Protein AF-D0NQ75-F1 (afdb_monomer_lite)

Foldseek 3Di:
DVVVVVVVVVVPPDDPQLDADPQLPDGATNVQLCCLQDQAARDPRNLSLLVSLLCVQPPPDDDDDDPDDPPQDDDPDDHCPSVSVSLVSNVVRDPPRQDDPDPVSSNVSSVVSSVSSVPDDGD

pLDDT: mean 80.21, std 14.54, range [39.09, 94.44]

InterPro domains:
  IPR038765 Papain-like cysteine peptidase superfamily [SSF54001] (8-120)

Structure (mmCIF, N/CA/C/O backbone):
data_AF-D0NQ75-F1
#
_entry.id   AF-D0NQ75-F1
#
loop_
_atom_site.group_PDB
_atom_site.id
_atom_site.type_symbol
_atom_site.label_atom_id
_atom_site.label_alt_id
_atom_site.label_comp_id
_atom_site.label_asym_id
_atom_site.label_entity_id
_atom_site.label_seq_id
_atom_site.pdbx_PDB_ins_code
_atom_site.Cartn_x
_atom_site.Cartn_y
_atom_site.Cartn_z
_atom_site.occupancy
_atom_site.B_iso_or_equiv
_atom_site.auth_seq_id
_atom_site.auth_comp_id
_atom_site.auth_asym_id
_atom_site.auth_atom_id
_atom_site.pdbx_PDB_model_num
ATOM 1 N N . MET A 1 1 ? 14.437 -6.180 12.692 1.00 43.88 1 MET A N 1
ATOM 2 C CA . MET A 1 1 ? 15.043 -7.533 12.761 1.00 43.88 1 MET A CA 1
ATOM 3 C C . MET A 1 1 ? 14.277 -8.483 13.688 1.00 43.88 1 MET A C 1
ATOM 5 O O . MET A 1 1 ? 13.839 -9.513 13.203 1.00 43.88 1 MET A O 1
ATOM 9 N N . LYS A 1 2 ? 14.002 -8.139 14.960 1.00 39.09 2 LYS A N 1
ATOM 10 C CA . LYS A 1 2 ? 13.207 -8.989 15.887 1.00 39.09 2 LYS A CA 1
ATOM 11 C C . LYS A 1 2 ? 11.773 -9.298 15.415 1.00 39.09 2 LYS A C 1
ATOM 13 O O . LYS A 1 2 ? 11.305 -10.415 15.573 1.00 39.09 2 LYS A O 1
ATOM 18 N N . LEU A 1 3 ? 11.102 -8.337 14.770 1.00 48.38 3 LEU A N 1
ATOM 19 C CA . LEU A 1 3 ? 9.762 -8.543 14.194 1.00 48.38 3 LEU A CA 1
ATOM 20 C C . LEU A 1 3 ? 9.762 -9.579 13.053 1.00 48.38 3 LEU A C 1
ATOM 22 O O . LEU A 1 3 ? 8.808 -10.327 12.905 1.00 48.38 3 LEU A O 1
ATOM 26 N N . LEU A 1 4 ? 10.850 -9.621 12.275 1.00 46.41 4 LEU A N 1
ATOM 27 C CA . LEU A 1 4 ? 11.028 -10.524 11.135 1.00 46.41 4 LEU A CA 1
ATOM 28 C C . LEU A 1 4 ? 11.235 -11.965 11.613 1.00 46.41 4 LEU A C 1
ATOM 30 O O . LEU A 1 4 ? 10.582 -12.872 11.112 1.00 46.41 4 LEU A O 1
ATOM 34 N N . TRP A 1 5 ? 12.065 -12.140 12.646 1.00 46.59 5 TRP A N 1
ATOM 35 C CA . TRP A 1 5 ? 12.259 -13.421 13.324 1.00 46.59 5 TRP A CA 1
ATOM 36 C C . TRP A 1 5 ? 10.986 -13.914 14.008 1.00 46.59 5 TRP A C 1
ATOM 38 O O . TRP A 1 5 ? 10.651 -15.083 13.878 1.00 46.59 5 TRP A O 1
ATOM 48 N N . ASN A 1 6 ? 10.236 -13.029 14.669 1.00 53.12 6 ASN A N 1
ATOM 49 C CA . ASN A 1 6 ? 8.974 -13.407 15.306 1.00 53.12 6 ASN A CA 1
ATOM 50 C C . ASN A 1 6 ? 7.882 -13.742 14.281 1.00 53.12 6 ASN A C 1
ATOM 52 O O . ASN A 1 6 ? 7.100 -14.652 14.526 1.00 53.12 6 ASN A O 1
ATOM 56 N N . MET A 1 7 ? 7.847 -13.069 13.123 1.00 50.38 7 MET A N 1
ATOM 57 C CA . MET A 1 7 ? 6.973 -13.479 12.019 1.00 50.38 7 MET A CA 1
ATOM 58 C C . MET A 1 7 ? 7.415 -14.829 11.448 1.00 50.38 7 MET A C 1
ATOM 60 O O . MET A 1 7 ? 6.576 -15.703 11.316 1.00 50.38 7 MET A O 1
ATOM 64 N N . GLN A 1 8 ? 8.710 -15.056 11.198 1.00 50.88 8 GLN A N 1
ATOM 65 C CA . GLN A 1 8 ? 9.219 -16.356 10.732 1.00 50.88 8 GLN A CA 1
ATOM 66 C C . GLN A 1 8 ? 9.024 -17.495 11.747 1.00 50.88 8 GLN A C 1
ATOM 68 O O . GLN A 1 8 ? 8.853 -18.640 11.340 1.00 50.88 8 GLN A O 1
ATOM 73 N N . ALA A 1 9 ? 9.043 -17.202 13.048 1.00 49.47 9 ALA A N 1
ATOM 74 C CA . ALA A 1 9 ? 8.765 -18.166 14.109 1.00 49.47 9 ALA A CA 1
ATOM 75 C C . ALA A 1 9 ? 7.261 -18.465 14.217 1.00 49.47 9 ALA A C 1
ATOM 77 O O . ALA A 1 9 ? 6.886 -19.632 14.243 1.00 49.47 9 ALA A O 1
ATOM 78 N N . ALA A 1 10 ? 6.396 -17.443 14.157 1.00 48.47 10 ALA A N 1
ATOM 79 C CA . ALA A 1 10 ? 4.944 -17.626 14.046 1.00 48.47 10 ALA A CA 1
ATOM 80 C C . ALA A 1 10 ? 4.542 -18.368 12.753 1.00 48.47 10 ALA A C 1
ATOM 82 O O . ALA A 1 10 ? 3.544 -19.082 12.732 1.00 48.47 10 ALA A O 1
ATOM 83 N N . CYS A 1 11 ? 5.345 -18.257 11.688 1.00 47.00 11 CYS A N 1
ATOM 84 C CA . CYS A 1 11 ? 5.181 -19.008 10.443 1.00 47.00 11 CYS A CA 1
ATOM 85 C C . CYS A 1 11 ? 5.506 -20.513 10.547 1.00 47.00 11 CYS A C 1
ATOM 87 O O . CYS A 1 11 ? 5.240 -21.220 9.580 1.00 47.00 11 CYS A O 1
ATOM 89 N N . ARG A 1 12 ? 6.095 -21.027 11.642 1.00 48.91 12 ARG A N 1
ATOM 90 C CA . ARG A 1 12 ? 6.404 -22.471 11.760 1.00 48.91 12 ARG A CA 1
ATOM 91 C C . ARG A 1 12 ? 5.251 -23.323 12.292 1.00 48.91 12 ARG A C 1
ATOM 93 O O . ARG A 1 12 ? 5.297 -24.531 12.098 1.00 48.91 12 ARG A O 1
ATOM 100 N N . GLU A 1 13 ? 4.238 -22.729 12.919 1.00 51.25 13 GLU A N 1
ATOM 101 C CA . GLU A 1 13 ? 3.176 -23.492 13.601 1.00 51.25 13 GLU A CA 1
ATOM 102 C C . GLU 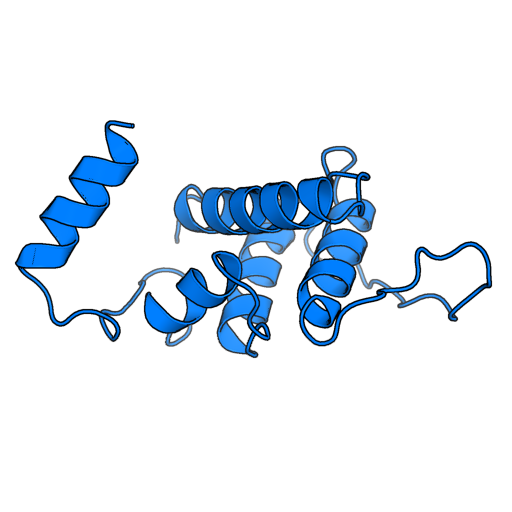A 1 13 ? 1.792 -23.419 12.934 1.00 51.25 13 GLU A C 1
ATOM 104 O O . GLU A 1 13 ? 0.908 -24.190 13.290 1.00 51.25 13 GLU A O 1
ATOM 109 N N . ALA A 1 14 ? 1.589 -22.560 11.929 1.00 52.34 14 ALA A N 1
ATOM 110 C CA . ALA A 1 14 ? 0.311 -22.442 11.220 1.00 52.34 14 ALA A CA 1
ATOM 111 C C . ALA A 1 14 ? 0.486 -22.593 9.703 1.00 52.34 14 ALA A C 1
ATOM 113 O O . ALA A 1 14 ? 1.482 -22.139 9.147 1.00 52.34 14 ALA A O 1
ATOM 114 N N . SER A 1 15 ? -0.507 -23.210 9.053 1.00 60.34 15 SER A N 1
ATOM 115 C CA . SER A 1 15 ? -0.701 -23.445 7.609 1.00 60.34 15 SER A CA 1
ATOM 116 C C . SER A 1 15 ? -0.439 -22.220 6.713 1.00 60.34 15 SER A C 1
ATOM 118 O O . SER A 1 15 ? -1.327 -21.555 6.175 1.00 60.34 15 SER A O 1
ATOM 120 N N . TRP A 1 16 ? 0.837 -21.922 6.538 1.00 63.66 16 TRP A N 1
ATOM 121 C CA . TRP A 1 16 ? 1.385 -20.887 5.676 1.00 63.66 16 TRP A CA 1
ATOM 122 C C . TRP A 1 16 ? 1.245 -21.312 4.204 1.00 63.66 16 TRP A C 1
ATOM 124 O O . TRP A 1 16 ? 1.455 -22.495 3.927 1.00 63.66 16 TRP A O 1
ATOM 134 N N . PRO A 1 17 ? 0.914 -20.439 3.225 1.00 72.69 17 PRO A N 1
ATOM 135 C CA . PRO A 1 17 ? 0.658 -18.988 3.242 1.00 72.69 17 PRO A CA 1
ATOM 136 C C . PRO A 1 17 ? -0.829 -18.582 3.384 1.00 72.69 17 PRO A C 1
ATOM 138 O O . PRO A 1 17 ? -1.161 -17.400 3.281 1.00 72.69 17 PRO A O 1
ATOM 141 N N . TYR A 1 18 ? -1.725 -19.539 3.626 1.00 81.44 18 TYR A N 1
ATOM 142 C CA . TYR A 1 18 ? -3.181 -19.336 3.599 1.00 81.44 18 TYR A CA 1
ATOM 143 C C . TYR A 1 18 ? -3.793 -18.987 4.960 1.00 81.44 18 TYR A C 1
ATOM 145 O O . TYR A 1 18 ? -5.007 -18.855 5.083 1.00 81.44 18 TYR A O 1
ATOM 153 N N . ALA A 1 19 ? -2.962 -18.812 5.988 1.00 86.12 19 ALA A N 1
ATOM 154 C CA . ALA A 1 19 ? -3.418 -18.379 7.299 1.00 86.12 19 ALA A CA 1
ATOM 155 C C . ALA A 1 19 ? -4.136 -17.019 7.221 1.00 86.12 19 ALA A C 1
ATOM 157 O O . ALA A 1 19 ? -3.629 -16.058 6.627 1.00 86.12 19 ALA A O 1
ATOM 158 N N . ALA A 1 20 ? -5.311 -16.960 7.848 1.00 87.00 20 ALA A N 1
ATOM 159 C CA . ALA A 1 20 ? -6.174 -15.790 7.852 1.00 87.00 20 ALA A CA 1
ATOM 160 C C . ALA A 1 20 ? -5.595 -14.644 8.698 1.00 87.00 20 ALA A C 1
ATOM 162 O O . ALA A 1 20 ? -5.019 -14.834 9.773 1.00 87.00 20 ALA A O 1
ATOM 163 N N . VAL A 1 21 ? -5.797 -13.423 8.215 1.00 87.31 21 VAL A N 1
ATOM 164 C CA . VAL A 1 21 ? -5.439 -12.161 8.854 1.00 87.31 21 VAL A CA 1
ATOM 165 C C . VAL A 1 21 ? -6.731 -11.494 9.316 1.00 87.31 21 VAL A C 1
ATOM 167 O O . VAL A 1 21 ? -7.367 -10.730 8.596 1.00 87.31 21 VAL A O 1
ATOM 170 N N . ASN A 1 22 ? -7.115 -11.783 10.556 1.00 87.12 22 ASN A N 1
ATOM 171 C CA . ASN A 1 22 ? -8.376 -11.306 11.126 1.00 87.12 22 ASN A CA 1
ATOM 172 C C . ASN A 1 22 ? -8.366 -9.795 11.421 1.00 87.12 22 ASN A C 1
ATOM 174 O O . ASN A 1 22 ? -7.303 -9.204 11.639 1.00 87.12 22 ASN A O 1
ATOM 178 N N . GLY A 1 23 ? -9.565 -9.200 11.489 1.00 84.50 23 GLY A N 1
ATOM 179 C CA . GLY A 1 23 ? -9.795 -7.808 11.912 1.00 84.50 23 GLY A CA 1
ATOM 180 C C . GLY A 1 23 ? -9.885 -6.775 10.778 1.00 84.50 23 GLY A C 1
ATOM 181 O O . GLY A 1 23 ? -9.828 -5.571 11.033 1.00 84.50 23 GLY A O 1
ATOM 182 N N . PHE A 1 24 ? -10.024 -7.240 9.530 1.00 86.19 24 PHE A N 1
ATOM 183 C CA . PHE A 1 24 ? -10.217 -6.404 8.335 1.00 86.19 24 PHE A CA 1
ATOM 184 C C . PHE A 1 24 ? -11.663 -6.385 7.807 1.00 86.19 24 PHE A C 1
ATOM 186 O O . PHE A 1 24 ? -11.988 -5.563 6.952 1.00 86.19 24 PHE A O 1
ATOM 193 N N . GLY A 1 25 ? -12.542 -7.253 8.322 1.00 87.69 25 GLY A N 1
ATOM 194 C CA . GLY A 1 25 ? -13.939 -7.356 7.873 1.00 87.69 25 GLY A CA 1
ATOM 195 C C . GLY A 1 25 ? -14.118 -8.055 6.519 1.00 87.69 25 GLY A C 1
ATOM 196 O O . GLY A 1 25 ? -15.151 -7.884 5.877 1.00 87.69 25 GLY A O 1
ATOM 197 N N . PHE A 1 26 ? -13.106 -8.796 6.066 1.00 91.56 26 PHE A N 1
ATOM 198 C CA . PHE A 1 26 ? -13.145 -9.664 4.890 1.00 91.56 26 PHE A CA 1
ATOM 199 C C . PHE A 1 26 ? -12.074 -10.754 5.000 1.00 91.56 26 PHE A C 1
ATOM 201 O O . PHE A 1 26 ? -11.168 -10.646 5.835 1.00 91.56 26 PHE A O 1
ATOM 208 N N . ASP A 1 27 ? -12.173 -11.769 4.142 1.00 91.06 27 ASP A N 1
ATOM 209 C CA . ASP A 1 27 ? -11.209 -12.865 4.073 1.00 91.06 27 ASP A CA 1
ATOM 210 C C . ASP A 1 27 ? -9.891 -12.367 3.478 1.00 91.06 27 ASP A C 1
ATOM 212 O O . ASP A 1 27 ? -9.766 -12.127 2.277 1.00 91.06 27 ASP A O 1
ATOM 216 N N . LEU A 1 28 ? -8.907 -12.179 4.351 1.00 91.38 28 LEU A N 1
ATOM 217 C CA . LEU A 1 28 ? -7.564 -11.740 4.003 1.00 91.38 28 LEU A CA 1
ATOM 218 C C . LEU A 1 28 ? -6.572 -12.792 4.477 1.00 91.38 28 LEU A C 1
ATOM 220 O O . LEU A 1 28 ? -6.627 -13.206 5.632 1.00 91.38 28 LEU A O 1
ATOM 224 N N . THR A 1 29 ? -5.634 -13.194 3.628 1.00 91.81 29 THR A N 1
ATOM 225 C CA . THR A 1 29 ? -4.569 -14.133 3.999 1.00 91.81 29 THR A CA 1
ATOM 226 C C . THR A 1 29 ? -3.199 -13.467 3.971 1.00 91.81 29 THR A C 1
ATOM 228 O O . THR A 1 29 ? -2.995 -12.411 3.366 1.00 91.81 29 THR A O 1
ATOM 231 N N . TYR A 1 30 ? -2.210 -14.103 4.600 1.00 87.94 30 TYR A N 1
ATOM 232 C CA . TYR A 1 30 ? -0.823 -13.652 4.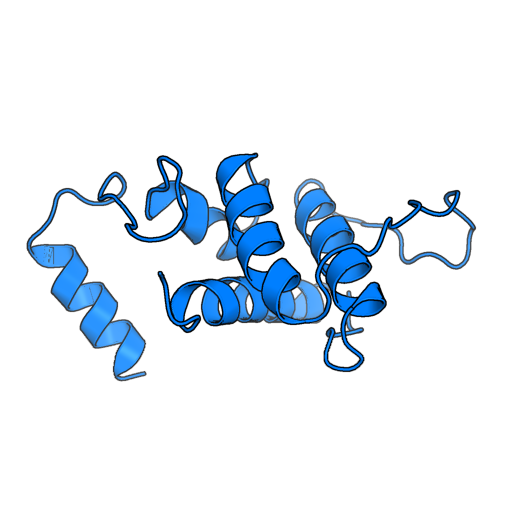466 1.00 87.94 30 TYR A CA 1
ATOM 233 C C . TYR A 1 30 ? -0.323 -13.717 3.015 1.00 87.94 30 TYR A C 1
ATOM 235 O O . TYR A 1 30 ? 0.497 -12.883 2.633 1.00 87.94 30 TYR A O 1
ATOM 243 N N . SER A 1 31 ? -0.831 -14.646 2.196 1.00 89.44 31 SER A N 1
ATOM 244 C CA . SER A 1 31 ? -0.488 -14.731 0.771 1.00 89.44 31 SER A CA 1
ATOM 245 C C . SER A 1 31 ? -0.868 -13.467 -0.010 1.00 89.44 31 SER A C 1
ATOM 247 O O . SER A 1 31 ? -0.092 -13.026 -0.858 1.00 89.44 31 SER A O 1
ATOM 249 N N . ASP A 1 32 ? -1.997 -12.840 0.337 1.00 92.38 32 ASP A N 1
ATOM 250 C CA . ASP A 1 32 ? -2.448 -11.576 -0.253 1.00 92.38 32 ASP A CA 1
ATOM 251 C C . ASP A 1 32 ? -1.514 -10.430 0.150 1.00 92.38 32 ASP A C 1
ATOM 253 O O . ASP A 1 32 ? -1.059 -9.652 -0.686 1.00 92.38 32 ASP A O 1
ATOM 257 N N . LEU A 1 33 ? -1.156 -10.357 1.437 1.00 90.81 33 LEU A N 1
ATOM 258 C CA . LEU A 1 33 ? -0.285 -9.302 1.958 1.00 90.81 33 LEU A CA 1
ATOM 259 C C . LEU A 1 33 ? 1.158 -9.415 1.465 1.00 90.81 33 LEU A C 1
ATOM 261 O O . LEU A 1 33 ? 1.818 -8.402 1.241 1.00 90.81 33 LEU A O 1
ATOM 265 N N . PHE A 1 34 ? 1.680 -10.622 1.261 1.00 87.56 34 PHE A N 1
ATOM 266 C CA . PHE A 1 34 ? 3.042 -10.773 0.753 1.00 87.56 34 PHE A CA 1
ATOM 267 C C . PHE A 1 34 ? 3.200 -10.362 -0.715 1.00 87.56 34 PHE A C 1
ATOM 269 O O . PHE A 1 34 ? 4.336 -10.186 -1.150 1.00 87.56 34 PHE A O 1
ATOM 276 N N . ARG A 1 35 ? 2.114 -10.067 -1.446 1.00 89.44 35 ARG A N 1
ATOM 277 C CA . ARG A 1 35 ? 2.189 -9.412 -2.767 1.00 89.44 35 ARG A CA 1
ATOM 278 C C . ARG A 1 35 ? 2.784 -8.004 -2.711 1.00 89.44 35 ARG A C 1
ATOM 280 O O . ARG A 1 35 ? 3.294 -7.502 -3.704 1.00 89.44 35 ARG A O 1
ATOM 287 N N . PHE A 1 36 ? 2.814 -7.378 -1.535 1.00 89.62 36 PHE A N 1
ATOM 288 C CA . PHE A 1 36 ? 3.564 -6.140 -1.340 1.00 89.62 36 PHE A CA 1
ATOM 289 C C . PHE A 1 36 ? 5.083 -6.352 -1.289 1.00 89.62 36 PHE A C 1
ATOM 291 O O . PHE A 1 36 ? 5.805 -5.371 -1.353 1.00 89.62 36 PHE A O 1
ATOM 298 N N . ARG A 1 37 ? 5.599 -7.577 -1.126 1.00 81.56 37 ARG A N 1
ATOM 299 C CA . ARG A 1 37 ? 7.027 -7.816 -0.860 1.00 81.56 37 ARG A CA 1
ATOM 300 C C . ARG A 1 37 ? 7.887 -7.766 -2.118 1.00 81.56 37 ARG A C 1
ATOM 302 O O . ARG A 1 37 ? 8.906 -7.081 -2.133 1.00 81.56 37 ARG A O 1
ATOM 309 N N . ASP A 1 38 ? 7.460 -8.488 -3.144 1.00 70.31 38 ASP A N 1
ATOM 310 C CA . ASP A 1 38 ?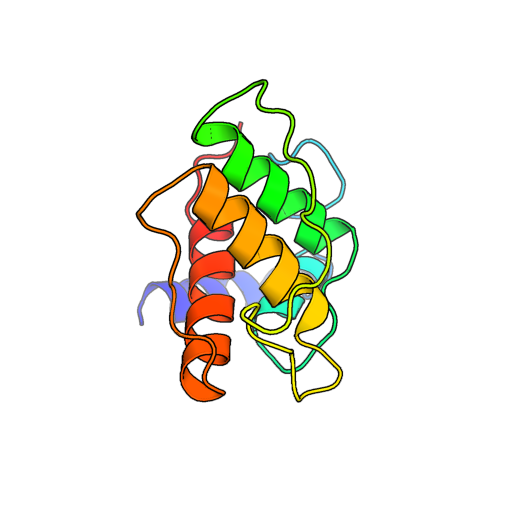 8.260 -8.793 -4.326 1.00 70.31 38 ASP A CA 1
ATOM 311 C C . ASP A 1 38 ? 7.438 -8.537 -5.587 1.00 70.31 38 ASP A C 1
ATOM 313 O O . ASP A 1 38 ? 6.214 -8.626 -5.522 1.00 70.31 38 ASP A O 1
ATOM 317 N N . TYR A 1 39 ? 8.135 -8.207 -6.682 1.00 76.25 39 TYR A N 1
ATOM 318 C CA . TYR A 1 39 ? 7.702 -7.959 -8.069 1.00 76.25 39 TYR A CA 1
ATOM 319 C C . TYR A 1 39 ? 6.442 -8.718 -8.527 1.00 76.25 39 TYR A C 1
ATOM 321 O O . TYR A 1 39 ? 6.487 -9.672 -9.303 1.00 76.25 39 TYR A O 1
ATOM 329 N N . SER A 1 40 ? 5.297 -8.346 -7.972 1.00 86.44 40 SER A N 1
ATOM 330 C CA . SER A 1 40 ? 4.045 -9.060 -8.127 1.00 86.44 40 SER A CA 1
ATOM 331 C C . SER A 1 40 ? 2.901 -8.073 -8.123 1.00 86.44 40 SER A C 1
ATOM 333 O O . SER A 1 40 ? 2.960 -6.992 -7.525 1.00 86.44 40 SER A O 1
ATOM 335 N N . TRP A 1 41 ? 1.858 -8.465 -8.840 1.00 91.31 41 TRP A N 1
ATOM 336 C CA . TRP A 1 41 ? 0.652 -7.676 -8.956 1.00 91.31 41 TRP A CA 1
ATOM 337 C C . TRP A 1 41 ? -0.089 -7.724 -7.626 1.00 91.31 41 TRP A C 1
ATOM 339 O O . TRP A 1 41 ? -0.325 -8.805 -7.065 1.00 91.31 41 TRP A O 1
ATOM 349 N N . LEU A 1 42 ? -0.474 -6.546 -7.136 1.00 93.31 42 LEU A N 1
ATOM 350 C CA . LEU A 1 42 ? -1.424 -6.466 -6.038 1.00 93.31 42 LEU A CA 1
ATOM 351 C C . LEU A 1 42 ? -2.756 -7.042 -6.508 1.00 93.31 42 LEU A C 1
ATOM 353 O O . LEU A 1 42 ? -3.260 -6.668 -7.564 1.00 93.31 42 LEU A O 1
ATOM 357 N N . ASN A 1 43 ? -3.311 -7.945 -5.710 1.00 91.69 43 ASN A N 1
ATOM 358 C CA . ASN A 1 43 ? -4.662 -8.437 -5.919 1.00 91.69 43 ASN A CA 1
ATOM 359 C C . ASN A 1 43 ? -5.681 -7.553 -5.186 1.00 91.69 43 ASN A C 1
ATOM 361 O O . ASN A 1 43 ? -5.324 -6.676 -4.391 1.00 91.69 43 ASN A O 1
ATOM 365 N N . ASP A 1 44 ? -6.959 -7.821 -5.431 1.00 93.88 44 ASP A N 1
ATOM 366 C CA . ASP A 1 44 ? -8.066 -7.049 -4.863 1.00 93.88 44 ASP A CA 1
ATOM 367 C C . ASP A 1 44 ? -8.044 -7.046 -3.329 1.00 93.88 44 ASP A C 1
ATOM 369 O O . ASP A 1 44 ? -8.291 -6.014 -2.706 1.00 93.88 44 ASP A O 1
ATOM 373 N N . ASN A 1 45 ? -7.668 -8.167 -2.705 1.00 94.44 45 ASN A N 1
ATOM 374 C CA . ASN A 1 45 ? -7.548 -8.279 -1.250 1.00 94.44 45 ASN A CA 1
ATOM 375 C C . ASN A 1 45 ? -6.425 -7.400 -0.684 1.00 94.44 45 ASN A C 1
ATOM 377 O O . ASN A 1 45 ? -6.619 -6.740 0.337 1.00 94.44 45 ASN A O 1
ATOM 381 N N . ALA A 1 46 ? -5.266 -7.349 -1.344 1.00 93.75 46 ALA A N 1
ATOM 382 C CA . ALA A 1 46 ? -4.147 -6.494 -0.960 1.00 93.75 46 ALA A CA 1
ATOM 383 C C . ALA A 1 46 ? -4.506 -5.006 -1.098 1.00 93.75 46 ALA A C 1
ATOM 385 O O . ALA A 1 46 ? -4.255 -4.220 -0.179 1.00 93.75 46 ALA A O 1
ATOM 386 N N . LEU A 1 47 ? -5.151 -4.629 -2.209 1.00 93.56 47 LEU A N 1
ATOM 387 C CA . LEU A 1 47 ? -5.675 -3.278 -2.421 1.00 93.56 47 LEU A CA 1
ATOM 388 C C . LEU A 1 47 ? -6.700 -2.914 -1.341 1.00 93.56 47 LEU A C 1
ATOM 390 O O . LEU A 1 47 ? -6.577 -1.871 -0.700 1.00 93.56 47 LEU A O 1
ATOM 394 N N . ARG A 1 48 ? -7.668 -3.796 -1.072 1.00 93.00 48 ARG A N 1
ATOM 395 C CA . ARG A 1 48 ? -8.703 -3.592 -0.051 1.00 93.00 48 ARG A CA 1
ATOM 396 C C . ARG A 1 48 ? -8.124 -3.496 1.361 1.00 93.00 48 ARG A C 1
ATOM 398 O O . ARG A 1 48 ? -8.570 -2.673 2.154 1.00 93.00 48 ARG A O 1
ATOM 405 N N . ALA A 1 49 ? -7.106 -4.289 1.691 1.00 93.50 49 ALA A N 1
ATOM 406 C CA . ALA A 1 49 ? -6.421 -4.182 2.979 1.00 93.50 49 ALA A CA 1
ATOM 407 C C . ALA A 1 49 ? -5.780 -2.796 3.147 1.00 93.50 49 ALA A C 1
ATOM 409 O O . ALA A 1 49 ? -5.862 -2.189 4.219 1.00 93.50 49 ALA A O 1
ATOM 410 N N . PHE A 1 50 ? -5.189 -2.268 2.073 1.00 92.94 50 PHE A N 1
ATOM 411 C CA . PHE A 1 50 ? -4.595 -0.940 2.083 1.00 92.94 50 PHE A CA 1
ATOM 412 C C . PHE A 1 50 ? -5.642 0.182 2.143 1.00 92.94 50 PHE A C 1
ATOM 414 O O . PHE A 1 50 ? -5.448 1.150 2.877 1.00 92.94 50 PHE A O 1
ATOM 421 N N . THR A 1 51 ? -6.791 0.057 1.472 1.00 89.81 51 THR A N 1
ATOM 422 C CA . THR A 1 51 ? -7.871 1.053 1.608 1.00 89.81 51 THR A CA 1
ATOM 423 C C . THR A 1 51 ? -8.449 1.084 3.024 1.00 89.81 51 THR A C 1
ATOM 425 O O . THR A 1 51 ? -8.699 2.167 3.552 1.00 89.81 51 THR A O 1
ATOM 428 N N . VAL A 1 52 ? -8.571 -0.069 3.695 1.00 90.38 52 VAL A N 1
ATOM 429 C CA . VAL A 1 52 ? -8.951 -0.141 5.119 1.00 90.38 52 VAL A CA 1
ATOM 430 C C . VAL A 1 52 ? -7.919 0.557 6.016 1.00 90.38 52 VAL A C 1
ATOM 432 O O . VAL A 1 52 ? -8.294 1.208 6.995 1.00 90.38 52 VAL A O 1
ATOM 435 N N . TYR A 1 53 ? -6.627 0.483 5.679 1.00 90.31 53 TYR A N 1
ATOM 436 C CA . TYR A 1 53 ? -5.593 1.280 6.343 1.00 90.31 53 TYR A CA 1
ATOM 437 C C . TYR A 1 53 ? -5.785 2.788 6.102 1.00 90.31 53 TYR A C 1
ATOM 439 O O . TYR A 1 53 ? -5.790 3.564 7.061 1.00 90.31 53 TYR A O 1
ATOM 447 N N . LEU A 1 54 ? -5.997 3.209 4.851 1.00 88.94 54 LEU A N 1
ATOM 448 C CA . LEU A 1 54 ? -6.167 4.622 4.493 1.00 88.94 54 LEU A CA 1
ATOM 449 C C . LEU A 1 54 ? -7.428 5.256 5.095 1.00 88.94 54 LEU A C 1
ATOM 451 O O . LEU A 1 54 ? -7.408 6.437 5.445 1.00 88.94 54 LEU A O 1
ATOM 455 N N . ALA A 1 55 ? -8.492 4.474 5.299 1.00 86.56 55 ALA A N 1
ATOM 456 C CA . ALA A 1 55 ? -9.743 4.925 5.914 1.00 86.56 55 ALA A CA 1
ATOM 457 C C . ALA A 1 55 ? -9.568 5.515 7.331 1.00 86.56 55 ALA A C 1
ATOM 459 O O . ALA A 1 55 ? -10.488 6.139 7.859 1.00 86.56 55 ALA A O 1
ATOM 460 N N . ARG A 1 56 ? -8.394 5.343 7.955 1.00 84.44 56 ARG A N 1
ATOM 461 C CA . ARG A 1 56 ? -8.046 5.930 9.257 1.00 84.44 56 ARG A CA 1
ATOM 462 C C . ARG A 1 56 ? -7.673 7.411 9.198 1.00 84.44 56 ARG A C 1
ATOM 464 O O . ARG A 1 56 ? -7.709 8.055 10.240 1.00 84.44 56 ARG A O 1
ATOM 471 N N . TYR A 1 57 ? -7.272 7.930 8.036 1.00 80.94 57 TYR A N 1
ATOM 472 C CA . TYR A 1 57 ? -6.824 9.320 7.910 1.00 80.94 57 TYR A CA 1
ATOM 473 C C . TYR A 1 57 ? -7.997 10.287 7.772 1.00 80.94 57 TYR A C 1
ATOM 475 O O . TYR A 1 57 ? -8.066 11.262 8.515 1.00 80.94 57 TYR A O 1
ATOM 483 N N . LYS A 1 58 ? -8.923 10.020 6.844 1.00 68.44 58 LYS A N 1
ATOM 484 C CA . LYS A 1 58 ? -10.139 10.817 6.628 1.00 68.44 58 LYS A CA 1
ATOM 485 C C . LYS A 1 58 ? -11.234 9.905 6.072 1.00 68.44 58 LYS A C 1
ATOM 487 O O . LYS A 1 58 ? -11.126 9.418 4.949 1.00 68.44 58 LYS A O 1
ATOM 492 N N . ASN A 1 59 ? -12.272 9.642 6.860 1.00 62.75 59 ASN A N 1
ATOM 493 C CA . ASN A 1 59 ? -13.456 8.937 6.380 1.00 62.75 59 ASN A CA 1
ATOM 494 C C . ASN A 1 59 ? -14.314 9.910 5.551 1.00 62.75 59 ASN A C 1
ATOM 496 O O . ASN A 1 59 ? -14.496 11.057 5.943 1.00 62.75 59 ASN A O 1
ATOM 500 N N . ASN A 1 60 ? -14.842 9.451 4.412 1.00 65.25 60 ASN A N 1
ATOM 501 C CA . ASN A 1 60 ? -15.745 10.193 3.510 1.00 65.25 60 ASN A CA 1
ATOM 502 C C . ASN A 1 60 ? -15.093 11.151 2.489 1.00 65.25 60 ASN A C 1
ATOM 504 O O . ASN A 1 60 ? -15.763 12.056 1.997 1.00 65.25 60 ASN A O 1
ATOM 508 N N . ILE A 1 61 ? -13.824 10.950 2.117 1.00 67.38 61 ILE A N 1
ATOM 509 C CA . ILE A 1 61 ? -13.248 11.642 0.952 1.00 67.38 61 ILE A CA 1
ATOM 510 C C . ILE A 1 61 ? -13.512 10.832 -0.314 1.00 67.38 61 ILE A C 1
ATOM 512 O O . ILE A 1 61 ? -12.999 9.726 -0.473 1.00 67.38 61 ILE A O 1
ATOM 516 N N . THR A 1 62 ? -14.266 11.420 -1.238 1.00 69.25 62 THR A N 1
ATOM 517 C CA . THR A 1 62 ? -14.306 10.964 -2.628 1.00 69.25 62 THR A CA 1
ATOM 518 C C . THR A 1 62 ? -13.034 11.432 -3.322 1.00 69.25 62 THR A C 1
ATOM 520 O O . THR A 1 62 ? -12.785 12.631 -3.420 1.00 69.25 62 THR A O 1
ATOM 523 N N . MET A 1 63 ? -12.221 10.489 -3.796 1.00 70.19 63 MET A N 1
ATOM 524 C CA . MET A 1 63 ? -11.008 10.787 -4.556 1.00 70.19 63 MET A CA 1
ATOM 525 C C . MET A 1 63 ? -11.260 10.540 -6.038 1.00 70.19 63 MET A C 1
ATOM 527 O O . MET A 1 63 ? -11.574 9.422 -6.438 1.00 70.19 63 MET A O 1
ATOM 531 N N . MET A 1 64 ? -11.129 11.590 -6.846 1.00 72.06 64 MET A N 1
ATOM 532 C CA . MET A 1 64 ? -11.096 11.479 -8.303 1.00 72.06 64 MET A CA 1
ATOM 533 C C . MET A 1 64 ? -9.699 11.036 -8.730 1.00 72.06 64 MET A C 1
ATOM 535 O O . MET A 1 64 ? -8.705 11.614 -8.289 1.00 72.06 64 MET A O 1
ATOM 539 N N . LEU A 1 65 ? -9.626 10.022 -9.591 1.00 69.75 65 LEU A N 1
ATOM 540 C CA . LEU A 1 65 ? -8.398 9.726 -10.318 1.00 69.75 65 LEU A CA 1
ATOM 541 C C . LEU A 1 65 ? -8.234 10.824 -11.376 1.00 69.75 65 LEU A C 1
ATOM 543 O O . LEU A 1 65 ? -9.109 10.939 -12.238 1.00 69.75 65 LEU A O 1
ATOM 547 N N . PRO A 1 66 ? -7.187 11.664 -11.296 1.00 68.44 66 PRO A N 1
ATOM 548 C CA . PRO A 1 66 ? -6.969 12.687 -12.299 1.00 68.44 66 PRO A CA 1
ATOM 549 C C . PRO A 1 66 ? -6.713 12.021 -13.657 1.00 68.44 66 PRO A C 1
ATOM 551 O O . PRO A 1 66 ? -6.231 10.881 -13.704 1.00 68.44 66 PRO A O 1
ATOM 554 N N . PRO A 1 67 ? -7.027 12.711 -14.765 1.00 69.44 67 PRO A N 1
ATOM 555 C CA . PRO A 1 67 ? -6.580 12.276 -16.077 1.00 69.44 67 PRO A CA 1
ATOM 556 C C . PRO A 1 67 ? -5.055 12.105 -16.076 1.00 69.44 67 PRO A C 1
ATOM 558 O O . PRO A 1 67 ? -4.325 12.733 -15.309 1.00 69.44 67 PRO A O 1
ATOM 561 N N . THR A 1 68 ? -4.568 11.191 -16.908 1.00 62.94 68 THR A N 1
ATOM 562 C CA . THR A 1 68 ? -3.134 10.931 -17.025 1.00 62.94 68 THR A CA 1
ATOM 563 C C . THR A 1 68 ? -2.457 12.086 -17.761 1.00 62.94 68 THR A C 1
ATOM 565 O O . THR A 1 68 ? -2.364 12.058 -18.988 1.00 62.94 68 THR A O 1
ATOM 568 N N . ASP A 1 69 ? -1.983 13.083 -17.020 1.00 64.75 69 ASP A N 1
ATOM 569 C CA . ASP A 1 69 ? -1.181 14.186 -17.559 1.00 64.75 69 ASP A CA 1
ATOM 570 C C . ASP A 1 69 ? 0.297 13.769 -17.692 1.00 64.75 69 ASP A C 1
ATOM 572 O O . ASP A 1 69 ? 0.770 12.869 -16.987 1.00 64.75 69 ASP A O 1
ATOM 576 N N . GLU A 1 70 ? 1.061 14.415 -18.582 1.00 57.94 70 GLU A N 1
ATOM 577 C CA . GLU A 1 70 ? 2.475 14.077 -18.837 1.00 57.94 70 GLU A CA 1
ATOM 578 C C . GLU A 1 70 ? 3.388 14.199 -17.604 1.00 57.94 70 GLU A C 1
ATOM 580 O O . GLU A 1 70 ? 4.392 13.488 -17.531 1.00 57.94 70 GLU A O 1
ATOM 585 N N . GLU A 1 71 ? 3.024 15.024 -16.616 1.00 63.06 71 GLU A N 1
ATOM 586 C CA . GLU A 1 71 ? 3.768 15.194 -15.358 1.00 63.06 71 GLU A CA 1
ATOM 587 C C . GLU A 1 71 ? 3.571 14.045 -14.356 1.00 63.06 71 GLU A C 1
ATOM 589 O O . GLU A 1 71 ? 4.337 13.910 -13.397 1.00 63.06 71 GLU A O 1
ATOM 594 N N . THR A 1 72 ? 2.568 13.183 -14.554 1.00 66.25 72 THR A N 1
ATOM 595 C CA . THR A 1 72 ? 2.361 12.041 -13.659 1.00 66.25 72 THR A CA 1
ATOM 596 C C . THR A 1 72 ? 3.451 10.995 -13.876 1.00 66.25 72 THR A C 1
ATOM 598 O O . THR A 1 72 ? 3.756 10.589 -14.999 1.00 66.25 72 THR A O 1
ATOM 601 N N . ALA A 1 73 ? 4.076 10.542 -12.786 1.00 71.56 73 ALA A N 1
ATOM 602 C CA . ALA A 1 73 ? 5.138 9.552 -12.873 1.00 71.56 73 ALA A CA 1
ATOM 603 C C . ALA A 1 73 ? 4.612 8.248 -13.492 1.00 71.56 73 ALA A C 1
ATOM 605 O O . ALA A 1 73 ? 3.842 7.516 -12.870 1.00 71.56 73 ALA A O 1
ATOM 606 N N . LYS A 1 74 ? 5.050 7.960 -14.720 1.00 80.56 74 LYS A N 1
ATOM 607 C CA . LYS A 1 74 ? 4.650 6.763 -15.462 1.00 80.56 74 LYS A CA 1
ATOM 608 C C . LYS A 1 74 ? 5.399 5.548 -14.929 1.00 80.56 74 LYS A C 1
ATOM 610 O O . LYS A 1 74 ? 6.630 5.549 -14.834 1.00 80.56 74 LYS A O 1
ATOM 615 N N . GLN A 1 75 ? 4.648 4.503 -14.605 1.00 84.31 75 GLN A N 1
ATOM 616 C CA . GLN A 1 75 ? 5.206 3.189 -14.319 1.00 84.31 75 GLN A CA 1
ATOM 617 C C . GLN A 1 75 ? 6.021 2.700 -15.527 1.00 84.31 75 GLN A C 1
ATOM 619 O O . GLN A 1 75 ? 5.612 2.875 -16.674 1.00 84.31 75 GLN A O 1
ATOM 624 N N . LYS A 1 76 ? 7.185 2.098 -15.261 1.00 86.12 76 LYS A N 1
ATOM 625 C CA . LYS A 1 76 ? 8.092 1.552 -16.289 1.00 86.12 76 LYS A CA 1
ATOM 626 C C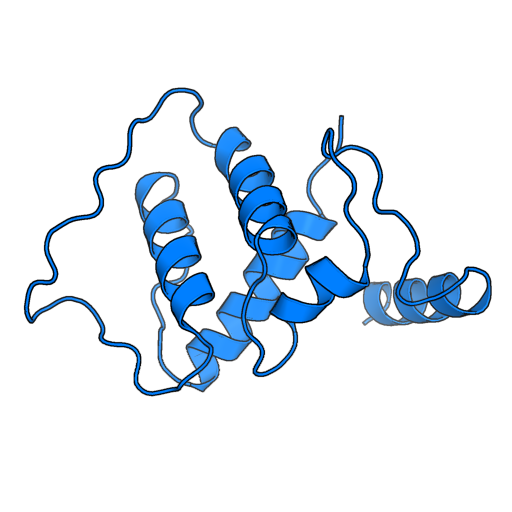 . LYS A 1 76 ? 8.254 0.031 -16.217 1.00 86.12 76 LYS A C 1
ATOM 628 O O . LYS A 1 76 ? 8.939 -0.543 -17.054 1.00 86.12 76 LYS A O 1
ATOM 633 N N . ASP A 1 77 ? 7.670 -0.600 -15.205 1.00 87.62 77 ASP A N 1
ATOM 634 C CA . ASP A 1 77 ? 7.649 -2.051 -15.019 1.00 87.62 77 ASP A CA 1
ATOM 635 C C . ASP A 1 77 ? 6.255 -2.615 -15.331 1.00 87.62 77 ASP A C 1
ATOM 637 O O . ASP A 1 77 ? 5.336 -1.874 -15.678 1.00 87.62 77 ASP A O 1
ATOM 641 N N . SER A 1 78 ? 6.090 -3.931 -15.219 1.00 88.56 78 SER A N 1
ATOM 642 C CA . SER A 1 78 ? 4.826 -4.608 -15.511 1.00 88.56 78 SER A CA 1
ATOM 643 C C . SER A 1 78 ? 3.965 -4.875 -14.277 1.00 88.56 78 SER A C 1
ATOM 645 O O . SER A 1 78 ? 2.876 -5.405 -14.445 1.00 88.56 78 SER A O 1
ATOM 647 N N . ASP A 1 79 ? 4.408 -4.546 -13.057 1.00 89.81 79 ASP A N 1
ATOM 648 C CA . ASP A 1 79 ? 3.808 -5.065 -11.814 1.00 89.81 79 ASP A CA 1
ATOM 649 C C . ASP A 1 79 ? 3.510 -4.034 -10.717 1.00 89.81 79 ASP A C 1
ATOM 651 O O . ASP A 1 79 ? 2.862 -4.357 -9.718 1.00 89.81 79 ASP A O 1
ATOM 655 N N . SER A 1 80 ? 3.962 -2.792 -10.873 1.00 91.19 80 SER A N 1
ATOM 656 C CA . SER A 1 80 ? 3.812 -1.758 -9.856 1.00 91.19 80 SER A CA 1
ATOM 657 C C . SER A 1 80 ? 2.515 -0.958 -9.983 1.00 91.19 80 SER A C 1
ATOM 659 O O . SER A 1 80 ? 2.296 -0.078 -9.156 1.00 91.19 80 SER A O 1
ATOM 661 N N . CYS A 1 81 ? 1.620 -1.243 -10.935 1.00 89.81 81 CYS A N 1
ATOM 662 C CA . CYS A 1 81 ? 0.410 -0.438 -11.177 1.00 89.81 81 CYS A CA 1
ATOM 663 C C . CYS A 1 81 ? -0.420 -0.230 -9.901 1.00 89.81 81 CYS A C 1
ATOM 665 O O . CYS A 1 81 ? -0.748 0.902 -9.542 1.00 89.81 81 CYS A O 1
ATOM 667 N N . GLY A 1 82 ? -0.650 -1.301 -9.136 1.00 90.81 82 GLY A N 1
ATOM 668 C CA . GLY A 1 82 ? -1.329 -1.230 -7.842 1.00 90.81 82 GLY A CA 1
ATOM 669 C C . GLY A 1 82 ? -0.568 -0.406 -6.795 1.00 90.81 82 GLY A C 1
ATOM 670 O O . GLY A 1 82 ? -1.185 0.273 -5.982 1.00 90.81 82 GLY A O 1
ATOM 671 N N . ILE A 1 83 ? 0.768 -0.398 -6.832 1.00 92.50 83 ILE A N 1
ATOM 672 C CA . ILE A 1 83 ? 1.606 0.420 -5.942 1.00 92.50 83 ILE A CA 1
ATOM 673 C C . ILE A 1 83 ? 1.466 1.907 -6.279 1.00 92.50 83 ILE A C 1
ATOM 675 O O . ILE A 1 83 ? 1.342 2.723 -5.365 1.00 92.50 83 ILE A O 1
ATOM 679 N N . PHE A 1 84 ? 1.431 2.270 -7.564 1.00 91.19 84 PHE A N 1
ATOM 680 C CA . PHE A 1 84 ? 1.191 3.651 -7.995 1.00 91.19 84 PHE A CA 1
ATOM 681 C C . PHE A 1 84 ? -0.201 4.136 -7.571 1.00 91.19 84 PHE A C 1
ATOM 683 O O . PHE A 1 84 ? -0.314 5.223 -7.004 1.00 91.19 84 PHE A O 1
ATOM 690 N N . VAL A 1 85 ? -1.236 3.308 -7.749 1.00 89.69 85 VAL A N 1
ATOM 691 C CA . VAL A 1 85 ? -2.608 3.609 -7.302 1.00 89.69 85 VAL A CA 1
ATOM 692 C C . VAL A 1 85 ? -2.671 3.792 -5.781 1.00 89.69 85 VAL A C 1
ATOM 694 O O . VAL A 1 85 ? -3.170 4.806 -5.295 1.00 89.69 85 VAL A O 1
ATOM 697 N N . CYS A 1 86 ? -2.099 2.864 -5.009 1.00 91.75 86 CYS A N 1
ATOM 698 C CA . CYS A 1 86 ? -2.035 2.975 -3.551 1.00 91.75 86 CYS A CA 1
ATOM 699 C C . CYS A 1 86 ? -1.276 4.229 -3.099 1.00 91.75 86 CYS A C 1
ATOM 701 O O . CYS A 1 86 ? -1.712 4.914 -2.176 1.00 91.75 86 CYS A O 1
ATOM 703 N N . ARG A 1 87 ? -0.153 4.562 -3.747 1.00 92.06 87 ARG A N 1
ATOM 704 C CA . ARG A 1 87 ? 0.624 5.773 -3.445 1.00 92.06 87 ARG A CA 1
ATOM 705 C C . ARG A 1 87 ? -0.187 7.032 -3.702 1.00 92.06 87 ARG A C 1
ATOM 707 O O . ARG A 1 87 ? -0.166 7.929 -2.865 1.00 92.06 87 ARG A O 1
ATOM 714 N N . PHE A 1 88 ? -0.874 7.097 -4.841 1.00 88.38 88 PHE A N 1
ATOM 715 C CA . PHE A 1 88 ? -1.736 8.220 -5.187 1.00 88.38 88 PHE A CA 1
ATOM 716 C C . PHE A 1 88 ? -2.791 8.433 -4.098 1.00 88.38 88 PHE A C 1
ATOM 718 O O . PHE A 1 88 ? -2.827 9.492 -3.474 1.00 88.38 88 PHE A O 1
ATOM 725 N N . PHE A 1 89 ? -3.551 7.390 -3.765 1.00 88.75 89 PHE A N 1
ATOM 726 C CA . PHE A 1 89 ? -4.557 7.476 -2.710 1.00 88.75 89 PHE A CA 1
ATOM 727 C C . PHE A 1 89 ? -3.971 7.833 -1.344 1.00 88.75 89 PHE A C 1
ATOM 729 O O . PHE A 1 89 ? -4.571 8.620 -0.617 1.00 88.75 89 PHE A O 1
ATOM 736 N N . TRP A 1 90 ? -2.788 7.315 -1.002 1.00 90.81 90 TRP A N 1
ATOM 737 C CA . TRP A 1 90 ? -2.097 7.711 0.223 1.00 90.81 90 TRP A CA 1
ATOM 738 C C . TRP A 1 90 ? -1.777 9.211 0.208 1.00 90.81 90 TRP A C 1
ATOM 740 O O . TRP A 1 90 ? -2.090 9.903 1.174 1.00 90.81 90 TRP A O 1
ATOM 750 N N . SER A 1 91 ? -1.237 9.736 -0.895 1.00 88.56 91 SER A N 1
ATOM 751 C CA . SER A 1 91 ? -0.872 11.155 -1.010 1.00 88.56 91 SER A CA 1
ATOM 752 C C . SER A 1 91 ? -2.061 12.105 -0.892 1.00 88.56 91 SER A C 1
ATOM 754 O O . SER A 1 91 ? -1.927 13.192 -0.346 1.00 88.56 91 SER A O 1
ATOM 756 N N . CYS A 1 92 ? -3.248 11.676 -1.315 1.00 86.19 92 CYS A N 1
ATOM 757 C CA . CYS A 1 92 ? -4.461 12.474 -1.180 1.00 86.19 92 CYS A CA 1
ATOM 758 C C . CYS A 1 92 ? -4.980 12.563 0.265 1.00 86.19 92 CYS A C 1
ATOM 760 O O . CYS A 1 92 ? -5.711 13.496 0.600 1.00 86.19 92 CYS A O 1
ATOM 762 N N . VAL A 1 93 ? -4.648 11.591 1.123 1.00 87.25 93 VAL A N 1
ATOM 763 C CA . VAL A 1 93 ? -5.153 11.537 2.507 1.00 87.25 93 VAL A CA 1
ATOM 764 C C . VAL A 1 93 ? -4.085 11.826 3.561 1.00 87.25 93 VAL A C 1
ATOM 766 O O . VAL A 1 93 ? -4.431 12.037 4.723 1.00 87.25 93 VAL A O 1
ATOM 769 N N . SER A 1 94 ? -2.802 11.843 3.188 1.00 86.75 94 SER A N 1
ATOM 770 C CA . SER A 1 94 ? -1.691 12.099 4.104 1.00 86.75 94 SER A CA 1
ATOM 771 C C . SER A 1 94 ? -0.448 12.641 3.394 1.00 86.75 94 SER A C 1
ATOM 773 O O . SER A 1 94 ? 0.067 12.017 2.467 1.00 86.75 94 SER A O 1
ATOM 775 N N . ASP A 1 95 ? 0.128 13.709 3.950 1.00 84.88 95 ASP A N 1
ATOM 776 C CA . ASP A 1 95 ? 1.416 14.274 3.514 1.00 84.88 95 ASP A CA 1
ATOM 777 C C . ASP A 1 95 ? 2.615 13.343 3.795 1.00 84.88 95 ASP A C 1
ATOM 779 O O . ASP A 1 95 ? 3.722 13.573 3.316 1.00 84.88 95 ASP A O 1
ATOM 783 N N . ALA A 1 96 ? 2.411 12.266 4.564 1.00 83.31 96 ALA A N 1
ATOM 784 C CA . ALA A 1 96 ? 3.435 11.259 4.848 1.00 83.31 96 ALA A CA 1
ATOM 785 C C . ALA A 1 96 ? 3.617 10.233 3.712 1.00 83.31 96 ALA A C 1
ATOM 787 O O . ALA A 1 96 ? 4.438 9.319 3.835 1.00 83.31 96 ALA A O 1
ATOM 788 N N . ALA A 1 97 ? 2.838 10.335 2.631 1.00 83.44 97 ALA A N 1
ATOM 789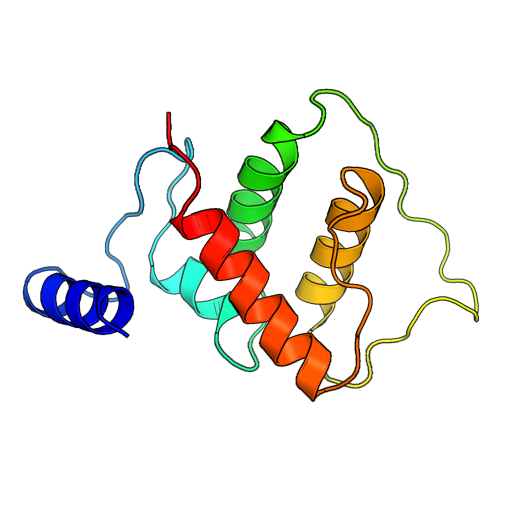 C CA . ALA A 1 97 ? 2.933 9.423 1.501 1.00 83.44 97 ALA A CA 1
ATOM 790 C C . ALA A 1 97 ? 4.308 9.537 0.810 1.00 83.44 97 ALA A C 1
ATOM 792 O O . ALA A 1 97 ? 4.700 10.631 0.395 1.00 83.44 97 ALA A O 1
ATOM 793 N N . PRO A 1 98 ? 5.056 8.431 0.636 1.00 85.25 98 PRO A N 1
ATOM 794 C CA . PRO A 1 98 ? 6.372 8.505 0.011 1.00 85.25 98 PRO A CA 1
ATOM 795 C C . PRO A 1 98 ? 6.285 8.937 -1.456 1.00 85.25 98 PRO A C 1
ATOM 797 O O . P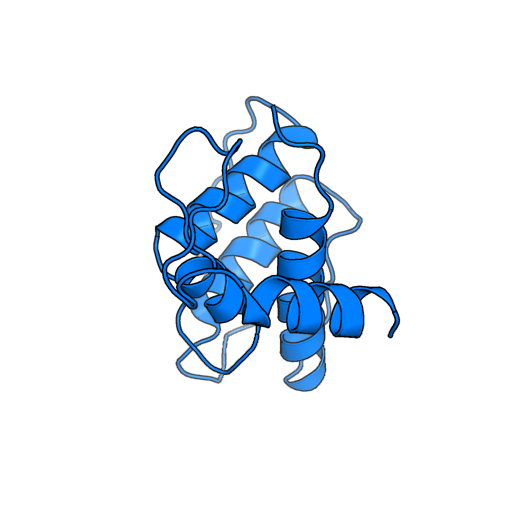RO A 1 98 ? 5.511 8.375 -2.233 1.00 85.25 98 PRO A O 1
ATOM 800 N N . SER A 1 99 ? 7.119 9.900 -1.857 1.00 85.25 99 SER A N 1
ATOM 801 C CA . SER A 1 99 ? 7.096 10.456 -3.212 1.00 85.25 99 SER A CA 1
ATOM 802 C C . SER A 1 99 ? 8.057 9.775 -4.200 1.00 85.25 99 SER A C 1
ATOM 804 O O . SER A 1 99 ? 7.807 9.834 -5.404 1.00 85.25 99 SER A O 1
ATOM 806 N N . ASP A 1 100 ? 9.100 9.094 -3.713 1.00 88.25 100 ASP A N 1
ATOM 807 C CA . ASP A 1 100 ? 10.117 8.409 -4.525 1.00 88.25 100 ASP A CA 1
ATOM 808 C C . ASP A 1 100 ? 9.553 7.161 -5.225 1.00 88.25 100 ASP A C 1
ATOM 810 O O . ASP A 1 100 ? 9.198 6.169 -4.588 1.00 88.25 100 ASP A O 1
ATOM 814 N N . VAL A 1 101 ? 9.508 7.221 -6.555 1.00 86.44 101 VAL A N 1
ATOM 815 C CA . VAL A 1 101 ? 9.037 6.155 -7.456 1.00 86.44 101 VAL A CA 1
ATOM 816 C C . VAL A 1 101 ? 10.160 5.596 -8.338 1.00 86.44 101 VAL A C 1
ATOM 818 O O . VAL A 1 101 ? 9.900 4.936 -9.342 1.00 86.44 101 VAL A O 1
ATOM 821 N N . SER A 1 102 ? 11.426 5.835 -7.975 1.00 89.31 102 SER A N 1
ATOM 822 C CA . SER A 1 102 ? 12.554 5.094 -8.552 1.00 89.31 102 SER A CA 1
ATOM 823 C C . SER A 1 102 ? 12.413 3.595 -8.260 1.00 89.31 102 SER A C 1
ATOM 825 O O . SER A 1 102 ? 11.699 3.212 -7.338 1.00 89.31 102 SER A O 1
ATOM 827 N N . ALA A 1 103 ? 13.129 2.715 -8.966 1.00 85.94 103 ALA A N 1
ATOM 828 C CA . ALA A 1 103 ? 13.057 1.270 -8.696 1.00 85.94 103 ALA A CA 1
ATOM 829 C C . ALA A 1 103 ? 13.326 0.926 -7.212 1.00 85.94 103 ALA A C 1
ATOM 831 O O . ALA A 1 103 ? 12.603 0.143 -6.598 1.00 85.94 103 ALA A O 1
ATOM 832 N N . LYS A 1 104 ? 14.319 1.587 -6.598 1.00 88.19 104 LYS A N 1
ATOM 833 C CA . LYS A 1 104 ? 14.621 1.457 -5.163 1.00 88.19 104 LYS A CA 1
ATOM 834 C C . LYS A 1 104 ? 13.531 2.085 -4.286 1.00 88.19 104 LYS A C 1
ATOM 836 O O . LYS A 1 104 ? 13.219 1.541 -3.224 1.00 88.19 104 LYS A O 1
ATOM 841 N N . GLY A 1 105 ? 12.970 3.214 -4.718 1.00 89.75 105 GLY A N 1
ATOM 842 C CA . GLY A 1 105 ? 11.827 3.876 -4.091 1.00 89.75 105 GLY A CA 1
ATOM 843 C C . GLY A 1 105 ? 10.594 2.978 -4.041 1.00 89.75 105 GLY A C 1
ATOM 844 O O . GLY A 1 105 ? 10.009 2.808 -2.976 1.00 89.75 105 GLY A O 1
ATOM 845 N N . LEU A 1 106 ? 10.279 2.294 -5.143 1.00 90.00 106 LEU A N 1
ATOM 846 C CA . LEU A 1 106 ? 9.164 1.355 -5.249 1.00 90.00 106 LEU A CA 1
ATOM 847 C C . LEU A 1 106 ? 9.321 0.168 -4.305 1.00 90.00 106 LEU A C 1
ATOM 849 O O . LEU A 1 106 ? 8.362 -0.168 -3.616 1.00 90.00 106 LEU A O 1
ATOM 853 N N . THR A 1 107 ? 10.513 -0.431 -4.197 1.00 89.62 107 THR A N 1
ATOM 854 C CA . THR A 1 107 ? 10.762 -1.483 -3.196 1.00 89.62 107 THR A CA 1
ATOM 855 C C . THR A 1 107 ? 10.506 -0.960 -1.784 1.00 89.62 107 THR A C 1
ATOM 857 O O . THR A 1 107 ? 9.794 -1.594 -1.010 1.00 89.62 107 THR A O 1
ATOM 860 N N . LYS A 1 108 ? 11.033 0.218 -1.431 1.00 89.94 108 LYS A N 1
ATOM 861 C CA . LYS A 1 108 ? 10.792 0.811 -0.106 1.00 89.94 108 LYS A CA 1
ATOM 862 C C . LYS A 1 108 ? 9.310 1.094 0.137 1.00 89.94 108 LYS A C 1
ATOM 864 O O . LYS A 1 108 ? 8.813 0.803 1.218 1.00 89.94 108 LYS A O 1
ATOM 869 N N . LEU A 1 109 ? 8.613 1.638 -0.853 1.00 91.44 109 LEU A N 1
ATOM 870 C CA . LEU A 1 109 ? 7.193 1.970 -0.789 1.00 91.44 109 LEU A CA 1
ATOM 871 C C . LEU A 1 109 ? 6.333 0.725 -0.551 1.00 91.44 109 LEU A C 1
ATOM 873 O O . LEU A 1 109 ? 5.493 0.723 0.345 1.00 91.44 109 LEU A O 1
ATOM 877 N N . ARG A 1 110 ? 6.618 -0.347 -1.291 1.00 92.75 110 ARG A N 1
ATOM 878 C CA . ARG A 1 110 ? 6.066 -1.695 -1.114 1.00 92.75 110 ARG A CA 1
ATOM 879 C C . ARG A 1 110 ? 6.163 -2.168 0.343 1.00 92.75 110 ARG A C 1
ATOM 881 O O . ARG A 1 110 ? 5.151 -2.472 0.978 1.00 92.75 110 ARG A O 1
ATOM 888 N N . TRP A 1 111 ? 7.363 -2.111 0.923 1.00 90.88 111 TRP A N 1
ATOM 889 C CA . TRP A 1 111 ? 7.585 -2.459 2.331 1.00 90.88 111 TRP A CA 1
ATOM 890 C C . TRP A 1 111 ? 6.873 -1.523 3.310 1.00 90.88 111 TRP A C 1
ATOM 892 O O . TRP A 1 111 ? 6.340 -1.993 4.315 1.00 90.88 111 TRP A O 1
ATOM 902 N N . SER A 1 112 ? 6.838 -0.220 3.031 1.00 90.75 112 SER A N 1
ATOM 903 C CA . SER A 1 112 ? 6.134 0.762 3.861 1.00 90.75 112 SER A CA 1
ATOM 904 C C . SER A 1 112 ? 4.629 0.496 3.904 1.00 90.75 112 SER A C 1
ATOM 906 O O . SER A 1 112 ? 4.047 0.533 4.987 1.00 90.75 112 SER A O 1
ATOM 908 N N . MET A 1 113 ? 4.008 0.169 2.765 1.00 92.38 113 MET A N 1
ATOM 909 C CA . MET A 1 113 ? 2.591 -0.211 2.689 1.00 92.38 113 MET A CA 1
ATOM 910 C C . MET A 1 113 ? 2.314 -1.490 3.485 1.00 92.38 113 MET A C 1
ATOM 912 O O . MET A 1 113 ? 1.412 -1.513 4.321 1.00 92.38 113 MET A O 1
ATOM 916 N N . LEU A 1 114 ? 3.135 -2.531 3.305 1.00 92.69 114 LEU A N 1
ATOM 917 C CA . LEU A 1 114 ? 3.002 -3.775 4.066 1.00 92.69 114 LEU A CA 1
ATOM 918 C C . LEU A 1 114 ? 3.146 -3.538 5.573 1.00 92.69 114 LEU A C 1
ATOM 920 O O . LEU A 1 114 ? 2.344 -4.019 6.372 1.00 92.69 114 LEU A O 1
ATOM 924 N N . HIS A 1 115 ? 4.164 -2.777 5.975 1.00 90.06 115 HIS A N 1
ATOM 925 C CA . HIS A 1 115 ? 4.408 -2.468 7.377 1.00 90.06 115 HIS A CA 1
ATOM 926 C C . HIS A 1 115 ? 3.252 -1.665 7.987 1.00 90.06 115 HIS A C 1
ATOM 928 O O . HIS A 1 115 ? 2.840 -1.955 9.110 1.00 90.06 115 HIS A O 1
ATOM 934 N N . ALA A 1 116 ? 2.689 -0.712 7.242 1.00 90.19 116 ALA A N 1
ATOM 935 C CA . ALA A 1 116 ? 1.516 0.055 7.644 1.00 90.19 116 ALA A CA 1
ATOM 936 C C . ALA A 1 116 ? 0.291 -0.844 7.902 1.00 90.19 116 ALA A C 1
ATOM 938 O O . ALA A 1 116 ? -0.307 -0.768 8.978 1.00 90.19 116 ALA A O 1
ATOM 939 N N . ILE A 1 117 ? -0.018 -1.760 6.977 1.00 90.81 117 ILE A N 1
ATOM 940 C CA . ILE A 1 117 ? -1.115 -2.734 7.122 1.00 90.81 117 ILE A CA 1
ATOM 941 C C . ILE A 1 117 ? -0.872 -3.671 8.314 1.00 90.81 117 ILE A C 1
ATOM 943 O O . ILE A 1 117 ? -1.783 -3.964 9.082 1.00 90.81 117 ILE A O 1
ATOM 947 N N . LEU A 1 118 ? 0.357 -4.151 8.517 1.00 89.12 118 LEU A N 1
ATOM 948 C CA . LEU A 1 118 ? 0.652 -5.086 9.608 1.00 89.12 118 LEU A CA 1
ATOM 949 C C . LEU A 1 118 ? 0.647 -4.420 10.991 1.00 89.12 118 LEU A C 1
ATOM 951 O O . LEU A 1 118 ? 0.353 -5.090 11.982 1.00 89.12 118 LEU A O 1
ATOM 955 N N . LYS A 1 119 ? 0.975 -3.125 11.072 1.00 87.38 119 LYS A N 1
ATOM 956 C CA . LYS A 1 119 ? 1.038 -2.360 12.329 1.00 87.38 119 LYS A CA 1
ATOM 957 C C . LYS A 1 119 ? -0.270 -1.695 12.723 1.00 87.38 119 LYS A C 1
ATOM 959 O O . LYS A 1 119 ? -0.388 -1.253 13.867 1.00 87.38 119 LYS A O 1
ATOM 964 N N . MET A 1 120 ? -1.235 -1.592 11.816 1.00 85.88 120 MET A N 1
ATOM 965 C CA . MET A 1 120 ? -2.503 -0.959 12.149 1.00 85.88 120 MET A CA 1
ATOM 966 C C . MET A 1 120 ? -3.232 -1.737 13.250 1.00 85.88 120 MET A C 1
ATOM 968 O O . MET A 1 120 ? -3.315 -2.966 13.223 1.00 85.88 120 MET A O 1
ATOM 972 N N . LYS A 1 121 ? -3.803 -1.012 14.219 1.00 77.44 121 LYS A N 1
ATOM 973 C CA . LYS A 1 121 ? -4.682 -1.613 15.226 1.00 77.44 121 LYS A CA 1
ATOM 974 C C . LYS A 1 121 ? -5.971 -2.058 14.540 1.00 77.44 121 LYS A C 1
ATOM 976 O O . LYS A 1 121 ? -6.737 -1.211 14.072 1.00 77.44 121 LYS A O 1
ATOM 981 N N . ARG A 1 122 ? -6.167 -3.368 14.456 1.00 79.69 122 ARG A N 1
ATOM 982 C CA . ARG A 1 122 ? -7.340 -3.995 13.840 1.00 79.69 122 ARG A CA 1
ATOM 983 C C . ARG A 1 122 ? -8.545 -3.865 14.780 1.00 79.69 122 ARG A C 1
ATOM 985 O O . ARG A 1 122 ? -8.341 -3.695 15.985 1.00 79.69 122 ARG A O 1
ATOM 992 N N . LYS A 1 123 ? -9.753 -3.821 14.215 1.00 61.66 123 LYS A N 1
ATOM 993 C CA . LYS A 1 123 ? -10.995 -3.792 15.002 1.00 61.66 123 LYS A CA 1
ATOM 994 C C . LYS A 1 123 ? -11.324 -5.184 15.518 1.00 61.66 123 LYS A C 1
ATOM 996 O O . LYS A 1 123 ? -10.990 -6.152 14.797 1.00 61.66 123 LYS A O 1
#

Organism: Phytophthora infestans (strain T30-4) (NCBI:txid403677)

Radius of gyration: 15.14 Å; chains: 1; bounding box: 31×39×35 Å

Sequence (123 aa):
MKLLWNMQAACREASWPYAAVNGFGFDLTYSDLFRFRDYSWLNDNALRAFTVYLARYKNNITMMLPPTDEETAKQKDSDSCGIFVCRFFWSCVSDAAPSDVSAKGLTKLRWSMLHAILKMKRK

Secondary structure (DSSP, 8-state):
-HHHHHHHHHTTTS-TTT-B--SSSS--BHHHHGGGTSS-PPPHHHHHHHHHHHTTT-TTPPPP-----TTS----SSS-HHHHHHHHHHHHH-TTS----SHHHHHHHHHHHHHHHHHS---